Protein AF-A0AAW8TTA1-F1 (afdb_monomer_lite)

Secondary structure (DSSP, 8-state):
-EEEEETTEEEEEEE-SSEEEEEEEETTEEEEEEEEHHHIIIIIHHHHHHHSEE-S--S-----

Sequence (64 aa):
MKKYSNDSRTVNLTVYDKIAIVDFNERGVSGHIAFDKY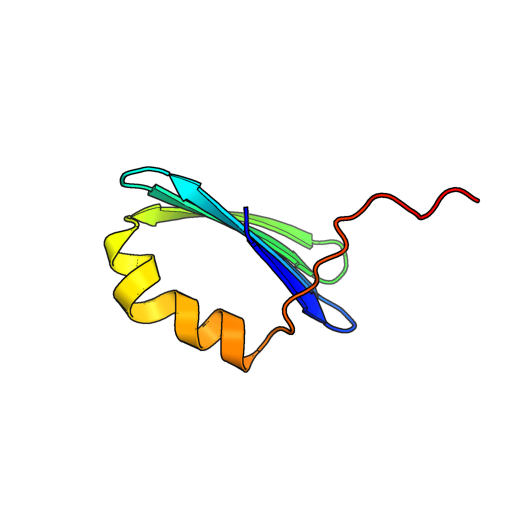LLDKYSEDYIKEHFEMSEKGWMDQED

pLDDT: mean 73.41, std 13.34, range [38.44, 87.81]

Foldseek 3Di:
DWWWDDPFKIWDWDDDPFKIKIWMDGPNDTDIDIDTVVCCVVPNVVVRVVPTDTDPDDPPDPDD

Organism: NCBI:txid44008

Structure (mmCIF, N/CA/C/O backbone):
data_AF-A0AAW8TTA1-F1
#
_entry.id   AF-A0AAW8TTA1-F1
#
loop_
_atom_site.group_PDB
_atom_site.id
_atom_site.type_symbol
_atom_site.label_atom_id
_atom_site.label_alt_id
_atom_site.label_comp_id
_atom_site.label_asym_id
_atom_site.label_entity_id
_atom_site.label_seq_id
_atom_site.pdbx_PDB_ins_code
_atom_site.Cartn_x
_atom_site.Cartn_y
_atom_site.Cartn_z
_atom_site.occupancy
_atom_site.B_iso_or_equiv
_atom_site.auth_seq_id
_atom_site.auth_comp_id
_atom_site.auth_asym_id
_atom_site.auth_atom_id
_atom_site.pdbx_PDB_model_num
ATOM 1 N N . MET A 1 1 ? -5.908 9.349 0.070 1.00 68.88 1 MET A N 1
ATOM 2 C CA . MET A 1 1 ? -5.091 8.335 -0.628 1.00 68.88 1 MET A CA 1
ATOM 3 C C . MET A 1 1 ? -3.636 8.690 -0.379 1.00 68.88 1 MET A C 1
ATOM 5 O O . MET A 1 1 ? -3.294 9.850 -0.576 1.00 68.88 1 MET A O 1
ATOM 9 N N . LYS A 1 2 ? -2.827 7.762 0.142 1.00 76.56 2 LYS A N 1
ATOM 10 C CA . LYS A 1 2 ? -1.376 7.948 0.313 1.00 76.56 2 LYS A CA 1
ATOM 11 C C . LYS A 1 2 ? -0.667 7.193 -0.810 1.00 76.56 2 LYS A C 1
ATOM 13 O O . LYS A 1 2 ? -1.075 6.077 -1.124 1.00 76.56 2 LYS A O 1
ATOM 18 N N . LYS A 1 3 ? 0.368 7.778 -1.404 1.00 75.50 3 LYS A N 1
ATOM 19 C CA . LYS A 1 3 ? 1.152 7.150 -2.470 1.00 75.50 3 LYS A CA 1
ATOM 20 C C . LYS A 1 3 ? 2.600 6.997 -2.024 1.00 75.50 3 LYS A C 1
ATOM 22 O O . LYS A 1 3 ? 3.181 7.911 -1.440 1.00 75.50 3 LYS A O 1
ATOM 27 N N . TYR A 1 4 ? 3.162 5.838 -2.323 1.00 76.94 4 TYR A N 1
ATOM 28 C CA . TYR A 1 4 ? 4.533 5.478 -2.021 1.00 76.94 4 TYR A CA 1
ATOM 29 C C . TYR A 1 4 ? 5.205 4.957 -3.290 1.00 76.94 4 TYR A C 1
ATOM 31 O O . TYR A 1 4 ? 4.583 4.249 -4.085 1.00 76.94 4 TYR A O 1
ATOM 39 N N . SER A 1 5 ? 6.462 5.312 -3.515 1.00 72.12 5 SER A N 1
ATOM 40 C CA . SER A 1 5 ? 7.207 4.850 -4.686 1.00 72.12 5 SER A CA 1
ATOM 41 C C . SER A 1 5 ? 8.693 4.728 -4.391 1.00 72.12 5 SER A C 1
ATOM 43 O O . SER A 1 5 ? 9.226 5.454 -3.560 1.00 72.12 5 SER A O 1
ATOM 45 N N . ASN A 1 6 ? 9.356 3.826 -5.101 1.00 74.44 6 ASN A N 1
ATOM 46 C CA . ASN A 1 6 ? 10.809 3.762 -5.226 1.00 74.44 6 ASN A CA 1
ATOM 47 C C . ASN A 1 6 ? 11.170 3.409 -6.683 1.00 74.44 6 ASN A C 1
ATOM 49 O O . ASN A 1 6 ? 10.271 3.222 -7.507 1.00 74.44 6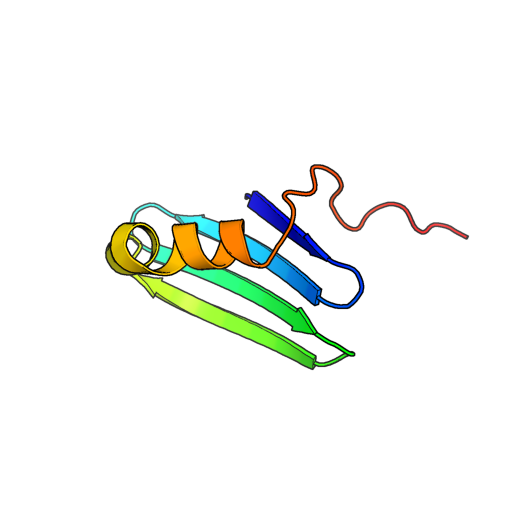 ASN A O 1
ATOM 53 N N . ASP A 1 7 ? 12.463 3.289 -6.993 1.00 70.38 7 ASP A N 1
ATOM 54 C CA . ASP A 1 7 ? 13.015 3.130 -8.352 1.00 70.38 7 ASP A CA 1
ATOM 55 C C . ASP A 1 7 ? 12.332 2.081 -9.252 1.00 70.38 7 ASP A C 1
ATOM 57 O O . ASP A 1 7 ? 12.434 2.160 -10.474 1.00 70.38 7 ASP A O 1
ATOM 61 N N . SER A 1 8 ? 11.650 1.077 -8.688 1.00 70.06 8 SER A N 1
ATOM 62 C CA . SER A 1 8 ? 11.026 0.001 -9.478 1.00 70.06 8 SER A CA 1
ATOM 63 C C . SER A 1 8 ? 9.617 -0.399 -9.044 1.00 70.06 8 SER A C 1
ATOM 65 O O . SER A 1 8 ? 9.033 -1.318 -9.633 1.00 70.06 8 SER A O 1
ATOM 67 N N . ARG A 1 9 ? 9.066 0.260 -8.018 1.00 76.88 9 ARG A N 1
ATOM 68 C CA . ARG A 1 9 ? 7.797 -0.126 -7.399 1.00 76.88 9 ARG A CA 1
ATOM 69 C C . ARG A 1 9 ? 6.979 1.097 -7.031 1.00 76.88 9 ARG A C 1
ATOM 71 O O . ARG A 1 9 ? 7.493 2.078 -6.502 1.00 76.88 9 ARG A O 1
ATOM 78 N N . THR A 1 10 ? 5.678 1.018 -7.264 1.00 75.75 10 THR A N 1
ATOM 79 C CA . THR A 1 10 ? 4.710 2.001 -6.77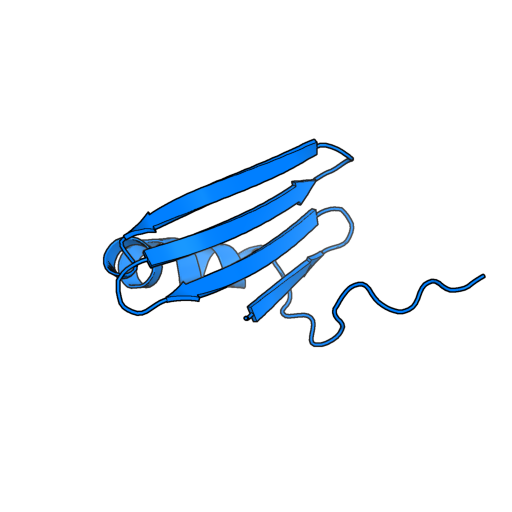2 1.00 75.75 10 THR A CA 1
ATOM 80 C C . THR A 1 10 ? 3.662 1.287 -5.938 1.00 75.75 10 THR A C 1
ATOM 82 O O . THR A 1 10 ? 3.194 0.218 -6.324 1.00 75.75 10 THR A O 1
ATOM 85 N N . VAL A 1 11 ? 3.279 1.899 -4.824 1.00 81.19 11 VAL A N 1
ATOM 86 C CA . VAL A 1 11 ? 2.209 1.448 -3.942 1.00 81.19 11 VAL A CA 1
ATOM 87 C C . VAL A 1 11 ? 1.243 2.605 -3.692 1.00 81.19 11 VAL A C 1
ATOM 89 O O . VAL A 1 11 ? 1.644 3.668 -3.223 1.00 81.19 11 VAL A O 1
ATOM 92 N N . ASN A 1 12 ? -0.042 2.406 -3.974 1.00 83.06 12 ASN A N 1
ATOM 93 C CA . ASN A 1 12 ? -1.108 3.323 -3.582 1.00 83.06 12 ASN A CA 1
ATOM 94 C C . ASN A 1 12 ? -1.886 2.709 -2.421 1.00 83.06 12 ASN A C 1
ATOM 96 O O . ASN A 1 12 ? -2.385 1.592 -2.515 1.00 83.06 12 ASN A O 1
ATOM 100 N N . LEU A 1 13 ? -2.008 3.457 -1.332 1.00 83.62 13 LEU A N 1
ATOM 101 C CA . LEU A 1 13 ? -2.770 3.075 -0.155 1.00 83.62 13 LEU A CA 1
ATOM 102 C C . LEU A 1 13 ? -4.042 3.926 -0.067 1.00 83.62 13 LEU A C 1
ATOM 104 O O . LEU A 1 13 ? -4.001 5.149 0.146 1.00 83.62 13 LEU A O 1
ATOM 108 N N . THR A 1 14 ? -5.186 3.263 -0.178 1.00 85.12 14 THR A N 1
ATOM 109 C CA . THR A 1 14 ? -6.510 3.866 -0.020 1.00 85.12 14 THR A CA 1
ATOM 110 C C . THR A 1 14 ? -7.177 3.297 1.221 1.00 85.12 14 THR A C 1
ATOM 112 O O . THR A 1 14 ? -7.405 2.098 1.314 1.00 85.12 14 THR A O 1
ATOM 115 N N . VAL A 1 15 ? -7.495 4.159 2.186 1.00 83.81 15 VAL A N 1
ATOM 116 C CA . VAL A 1 15 ? -8.115 3.752 3.451 1.00 83.81 15 VAL A CA 1
ATOM 117 C C . VAL A 1 15 ? -9.541 4.282 3.503 1.00 83.81 15 VAL A C 1
ATOM 119 O O . VAL A 1 15 ? -9.762 5.491 3.433 1.00 83.81 15 VAL A O 1
ATOM 122 N N . TYR A 1 16 ? -10.487 3.361 3.632 1.00 83.06 16 TYR A N 1
ATOM 123 C CA . TYR A 1 16 ? -11.893 3.587 3.946 1.00 83.06 16 TYR A CA 1
ATOM 124 C C . TYR A 1 16 ? -12.148 3.254 5.422 1.00 83.06 16 TYR A C 1
ATOM 126 O O . TYR A 1 16 ? -11.262 2.782 6.131 1.00 83.06 16 TYR A O 1
ATOM 134 N N . ASP A 1 17 ? -13.377 3.471 5.889 1.00 84.81 17 ASP A N 1
ATOM 135 C CA . ASP A 1 17 ? -13.728 3.428 7.314 1.00 84.81 17 ASP A CA 1
ATOM 136 C C . ASP A 1 17 ? -13.293 2.126 8.028 1.00 84.81 17 ASP A C 1
ATOM 138 O O . ASP A 1 17 ? -12.722 2.168 9.116 1.00 84.81 17 ASP A O 1
ATOM 142 N N . LYS A 1 18 ? -13.468 0.968 7.371 1.00 87.81 18 LYS A N 1
ATOM 143 C CA . LYS A 1 18 ? -13.066 -0.360 7.888 1.00 87.81 18 LYS A CA 1
ATOM 144 C C . LYS A 1 18 ? -12.148 -1.155 6.959 1.00 87.81 18 LYS A C 1
ATOM 146 O O . LYS A 1 18 ? -11.751 -2.263 7.295 1.00 87.81 18 LYS A O 1
ATOM 151 N N . ILE A 1 19 ? -11.834 -0.623 5.781 1.00 86.81 19 ILE A N 1
ATOM 152 C CA . ILE A 1 19 ? -11.137 -1.361 4.722 1.00 86.81 19 ILE A CA 1
ATOM 153 C C . ILE A 1 19 ? -9.938 -0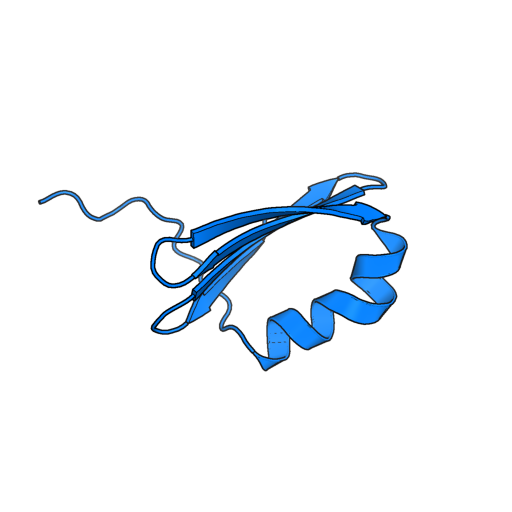.542 4.267 1.00 86.81 19 ILE A C 1
ATOM 155 O O . ILE A 1 19 ? -10.072 0.643 3.973 1.00 86.81 19 ILE A O 1
ATOM 159 N N . ALA A 1 20 ? -8.785 -1.184 4.166 1.00 86.81 20 ALA A N 1
ATOM 160 C CA . ALA A 1 20 ? -7.614 -0.666 3.488 1.00 86.81 20 ALA A CA 1
ATOM 161 C C . ALA A 1 20 ? -7.424 -1.407 2.163 1.00 86.81 20 ALA A C 1
ATOM 163 O O . ALA A 1 20 ? -7.585 -2.625 2.093 1.00 86.81 20 ALA A O 1
ATOM 164 N N . ILE A 1 21 ? -7.086 -0.663 1.118 1.00 85.81 21 ILE A N 1
ATOM 165 C CA . ILE A 1 21 ? -6.741 -1.191 -0.197 1.00 85.81 21 ILE A CA 1
ATOM 166 C C . ILE A 1 21 ? -5.323 -0.749 -0.515 1.00 85.81 21 ILE A C 1
ATOM 168 O O . ILE A 1 21 ? -5.002 0.439 -0.420 1.00 85.81 21 ILE A O 1
ATOM 172 N N . VAL A 1 22 ? -4.492 -1.715 -0.881 1.00 84.88 22 VAL A N 1
ATOM 173 C CA . VAL A 1 22 ? -3.125 -1.509 -1.343 1.00 84.88 22 VAL A CA 1
ATOM 174 C C . VAL A 1 22 ? -3.060 -1.948 -2.797 1.00 84.88 22 VAL A C 1
ATOM 176 O O . VAL A 1 22 ? -3.150 -3.140 -3.095 1.00 84.88 22 VAL A O 1
ATOM 179 N N . ASP A 1 23 ? -2.899 -0.980 -3.689 1.00 86.44 23 ASP A N 1
ATOM 180 C CA . ASP A 1 23 ? -2.607 -1.227 -5.096 1.00 86.44 23 ASP A CA 1
ATOM 181 C C . ASP A 1 23 ? -1.098 -1.164 -5.291 1.00 86.44 23 ASP A C 1
ATOM 183 O O . ASP A 1 23 ? -0.464 -0.194 -4.876 1.00 86.44 23 ASP A O 1
ATOM 187 N N . PHE A 1 24 ? -0.513 -2.167 -5.934 1.00 84.62 24 PHE A N 1
ATOM 188 C CA . PHE A 1 24 ? 0.915 -2.181 -6.233 1.00 84.62 24 PHE A CA 1
ATOM 189 C C . PHE A 1 24 ? 1.168 -2.385 -7.722 1.00 84.62 24 PHE A C 1
ATOM 191 O O . PHE A 1 24 ? 0.429 -3.084 -8.415 1.00 84.62 24 PHE A O 1
ATOM 198 N N . ASN A 1 25 ? 2.239 -1.763 -8.202 1.00 81.00 25 ASN A N 1
ATOM 199 C CA . ASN A 1 25 ? 2.809 -2.005 -9.517 1.00 81.00 25 ASN A CA 1
ATOM 200 C C . ASN A 1 25 ? 4.311 -2.231 -9.353 1.00 81.00 25 ASN A C 1
ATOM 202 O O . ASN A 1 25 ? 5.023 -1.353 -8.860 1.00 81.00 25 ASN A O 1
ATOM 206 N N . GLU A 1 26 ? 4.774 -3.407 -9.756 1.00 78.75 26 GLU A N 1
ATOM 207 C CA . GLU A 1 26 ? 6.182 -3.780 -9.761 1.00 78.75 26 GLU A CA 1
ATOM 208 C C . GLU A 1 26 ? 6.526 -4.414 -11.107 1.00 78.75 26 GLU A C 1
ATOM 210 O O . GLU A 1 26 ? 5.969 -5.444 -11.482 1.00 78.75 26 GLU A O 1
ATOM 215 N N . ARG A 1 27 ? 7.474 -3.808 -11.834 1.00 77.00 27 ARG A N 1
ATOM 216 C CA . ARG A 1 27 ? 8.038 -4.366 -13.080 1.00 77.00 27 ARG A CA 1
ATOM 217 C C . ARG A 1 27 ? 6.981 -4.810 -14.110 1.00 77.00 27 ARG A C 1
ATOM 219 O O . ARG A 1 27 ? 7.166 -5.811 -14.796 1.00 77.00 27 ARG A O 1
ATOM 226 N N . GLY A 1 28 ? 5.877 -4.068 -14.220 1.00 75.56 28 GLY A N 1
ATOM 227 C CA . GLY A 1 28 ? 4.789 -4.360 -15.162 1.00 75.56 28 GLY A CA 1
ATOM 228 C C . GLY A 1 28 ? 3.743 -5.355 -14.649 1.00 75.56 28 GLY A C 1
ATOM 229 O O . GLY A 1 28 ? 2.797 -5.658 -15.372 1.00 75.56 28 GLY A O 1
ATOM 230 N N . VAL A 1 29 ? 3.874 -5.839 -13.411 1.00 77.00 29 VAL A N 1
ATOM 231 C CA . VAL A 1 29 ? 2.844 -6.619 -12.719 1.00 77.00 29 VAL A CA 1
ATOM 232 C C . VAL A 1 29 ? 2.067 -5.687 -11.800 1.00 77.00 29 VAL A C 1
ATOM 234 O O . VAL A 1 29 ? 2.644 -5.069 -10.905 1.00 77.00 29 VAL A O 1
ATOM 237 N N . SER A 1 30 ? 0.754 -5.602 -12.010 1.00 83.56 30 SER A N 1
ATOM 238 C CA . SER A 1 30 ? -0.159 -4.881 -11.129 1.00 83.56 30 SER A CA 1
ATOM 239 C C . SER A 1 30 ? -1.022 -5.842 -10.315 1.00 83.56 30 SER A C 1
ATOM 241 O O . SER A 1 30 ? -1.402 -6.919 -10.777 1.00 83.56 30 SER A O 1
ATOM 243 N N . GLY A 1 31 ? -1.337 -5.445 -9.087 1.00 81.31 31 GLY A N 1
ATOM 244 C CA . GLY A 1 31 ? -2.217 -6.194 -8.200 1.00 81.31 31 GLY A CA 1
ATOM 245 C C . GLY A 1 31 ? -2.873 -5.285 -7.172 1.00 81.31 31 GLY A C 1
ATOM 246 O O . GLY A 1 31 ? -2.386 -4.190 -6.894 1.00 81.31 31 GLY A O 1
ATOM 247 N N . HIS A 1 32 ? -3.992 -5.747 -6.620 1.00 86.06 32 HIS A N 1
ATOM 248 C CA . HIS A 1 32 ? -4.713 -5.062 -5.555 1.00 86.06 32 HIS A CA 1
ATOM 249 C C . HIS A 1 32 ? -4.978 -6.041 -4.412 1.00 86.06 32 HIS A C 1
ATOM 251 O O . HIS A 1 32 ? -5.373 -7.187 -4.638 1.00 86.06 32 HIS A O 1
ATOM 257 N N . ILE A 1 33 ? -4.753 -5.596 -3.178 1.00 83.81 33 ILE A N 1
ATOM 258 C CA . ILE A 1 33 ? -5.062 -6.359 -1.967 1.00 83.81 33 ILE A CA 1
ATOM 259 C C . ILE A 1 33 ? -5.955 -5.488 -1.094 1.00 83.81 33 ILE A C 1
ATOM 261 O O . ILE A 1 33 ? -5.591 -4.364 -0.755 1.00 83.81 33 ILE A O 1
ATOM 265 N N . ALA A 1 34 ? -7.118 -6.016 -0.720 1.00 86.75 34 ALA A N 1
ATOM 266 C CA . ALA A 1 34 ? -8.029 -5.384 0.224 1.00 86.75 34 ALA A CA 1
ATOM 267 C C . ALA A 1 34 ? -8.033 -6.162 1.542 1.00 86.75 34 ALA A C 1
ATOM 269 O O . ALA A 1 34 ? -8.085 -7.393 1.545 1.00 86.75 34 ALA A O 1
A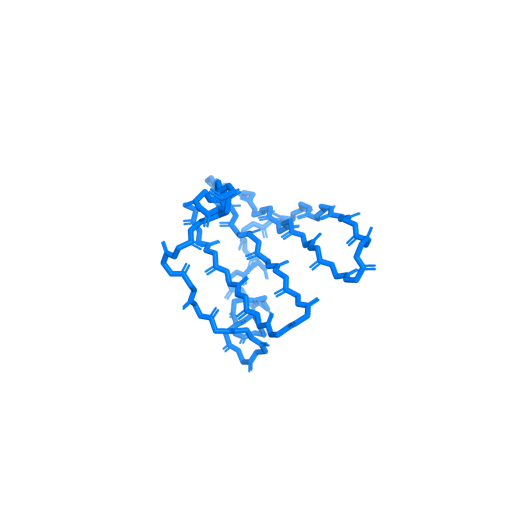TOM 270 N N . PHE A 1 35 ? -7.976 -5.449 2.659 1.00 83.25 35 PHE A N 1
ATOM 271 C CA . PHE A 1 35 ? -7.948 -6.041 3.993 1.00 83.25 35 PHE A CA 1
A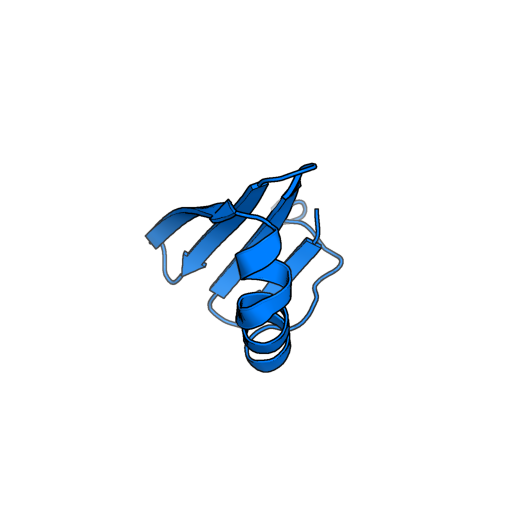TOM 272 C C . PHE A 1 35 ? -8.560 -5.101 5.030 1.00 83.25 35 PHE A C 1
ATOM 274 O O . PHE A 1 35 ? -8.829 -3.932 4.756 1.00 83.25 35 PHE A O 1
ATOM 281 N N . ASP A 1 36 ? -8.823 -5.627 6.225 1.00 87.19 36 ASP A N 1
ATOM 282 C CA . ASP A 1 36 ? -9.363 -4.837 7.329 1.00 87.19 36 ASP A CA 1
ATOM 283 C C . ASP A 1 36 ? -8.379 -3.723 7.724 1.00 87.19 36 ASP A C 1
ATOM 285 O O . ASP A 1 36 ? -7.177 -3.967 7.873 1.00 87.19 36 ASP A O 1
ATOM 289 N N . LYS A 1 37 ? -8.885 -2.502 7.919 1.00 83.38 37 LYS A N 1
ATOM 290 C CA . LYS A 1 37 ? -8.082 -1.345 8.342 1.00 83.38 37 LYS A CA 1
ATOM 291 C C . LYS A 1 37 ? -7.303 -1.627 9.633 1.00 83.38 37 LYS A C 1
ATOM 293 O O . LYS A 1 37 ? -6.159 -1.202 9.753 1.00 83.38 37 LYS A O 1
ATOM 298 N N . TYR A 1 38 ? -7.865 -2.401 10.559 1.00 83.94 38 TYR A N 1
ATOM 299 C CA . TYR A 1 38 ? -7.162 -2.812 11.774 1.00 83.94 38 TYR A CA 1
ATOM 300 C C . TYR A 1 38 ? -5.855 -3.564 11.470 1.00 83.94 38 TYR A C 1
ATOM 302 O O . TYR A 1 38 ? -4.865 -3.403 12.182 1.00 83.94 38 TYR A O 1
ATOM 310 N N . LEU A 1 39 ? -5.823 -4.370 10.403 1.00 79.12 39 LEU A N 1
ATOM 311 C CA . LEU A 1 39 ? -4.617 -5.091 9.984 1.00 79.12 39 LEU A CA 1
ATOM 312 C C . LEU A 1 39 ? -3.592 -4.164 9.310 1.00 79.12 39 LEU A C 1
ATOM 314 O O . LEU A 1 39 ? -2.388 -4.405 9.430 1.00 79.12 39 LEU A O 1
ATOM 318 N N . LEU A 1 40 ? -4.044 -3.086 8.657 1.00 81.56 40 LEU A N 1
ATOM 319 C CA . LEU A 1 40 ? -3.165 -2.034 8.135 1.00 81.56 40 LEU A CA 1
ATOM 320 C C . LEU A 1 40 ? -2.419 -1.339 9.262 1.00 81.56 40 LEU A C 1
ATOM 322 O O . LEU A 1 40 ? -1.186 -1.341 9.266 1.00 81.56 40 LEU A O 1
ATOM 326 N N . ASP A 1 41 ? -3.185 -0.807 10.212 1.00 76.88 41 ASP A N 1
ATOM 327 C CA . ASP A 1 41 ? -2.678 -0.018 11.332 1.00 76.88 41 ASP A CA 1
ATOM 328 C C . ASP A 1 41 ? -1.735 -0.853 12.216 1.00 76.88 41 ASP A C 1
ATOM 330 O O . ASP A 1 41 ? -0.824 -0.319 12.841 1.00 76.88 41 ASP A O 1
ATOM 334 N N . LYS A 1 42 ? -1.933 -2.178 12.258 1.00 77.25 42 LYS A N 1
ATOM 335 C CA . LYS A 1 42 ? -1.156 -3.084 13.108 1.00 77.25 42 LYS A CA 1
ATOM 336 C C . LYS A 1 42 ? 0.115 -3.647 12.467 1.00 77.25 42 LYS A C 1
ATOM 338 O O . LYS A 1 42 ? 1.051 -3.948 13.201 1.00 77.25 42 LYS A O 1
ATOM 343 N N . TYR A 1 43 ? 0.139 -3.862 11.150 1.00 72.00 43 TYR A N 1
ATOM 344 C CA . TYR A 1 43 ? 1.213 -4.645 10.513 1.00 72.00 43 TYR A CA 1
ATOM 345 C C . TYR A 1 43 ? 1.790 -4.044 9.234 1.00 72.00 43 TYR A C 1
ATOM 347 O O . TYR A 1 43 ? 2.891 -4.417 8.838 1.00 72.00 43 TYR A O 1
ATOM 355 N N . SER A 1 44 ? 1.054 -3.171 8.550 1.00 70.56 44 SER A N 1
ATOM 356 C CA . SER A 1 44 ? 1.362 -2.848 7.152 1.00 70.56 44 SER A CA 1
ATOM 357 C C . SER A 1 44 ? 1.920 -1.440 6.973 1.00 70.56 44 SER A C 1
ATOM 359 O O . SER A 1 44 ? 2.712 -1.218 6.061 1.00 70.56 44 SER A O 1
ATOM 361 N N . GLU A 1 45 ? 1.530 -0.480 7.818 1.00 69.88 45 GLU A N 1
ATOM 362 C CA . GLU A 1 45 ? 1.965 0.911 7.642 1.00 69.88 45 GLU A CA 1
ATOM 363 C C . GLU A 1 45 ? 3.476 1.085 7.870 1.00 69.88 45 GLU A C 1
ATOM 365 O O . GLU A 1 45 ? 4.125 1.792 7.098 1.00 69.88 45 GLU A O 1
ATOM 370 N N . ASP A 1 46 ? 4.048 0.401 8.863 1.00 74.88 46 ASP A N 1
ATOM 371 C CA . ASP A 1 46 ? 5.488 0.462 9.146 1.00 74.88 46 ASP A CA 1
ATOM 372 C C . ASP A 1 46 ? 6.314 -0.182 8.026 1.00 74.88 46 ASP A C 1
ATOM 374 O O . ASP A 1 46 ? 7.281 0.413 7.557 1.00 74.88 46 ASP A O 1
ATOM 378 N N . TYR A 1 47 ? 5.870 -1.332 7.506 1.00 72.25 47 TYR A N 1
ATOM 379 C CA . TYR A 1 47 ? 6.516 -2.006 6.375 1.00 72.25 47 TYR A CA 1
ATOM 380 C C . TYR A 1 47 ? 6.521 -1.133 5.111 1.00 72.25 47 TYR A C 1
ATOM 382 O O . TYR A 1 47 ? 7.536 -1.016 4.424 1.00 72.25 47 TYR A O 1
ATOM 390 N N . ILE A 1 48 ? 5.394 -0.482 4.801 1.00 73.12 48 ILE A N 1
ATOM 391 C CA . ILE A 1 48 ? 5.300 0.404 3.633 1.00 73.12 48 ILE A CA 1
ATOM 392 C C . ILE A 1 48 ? 6.233 1.613 3.801 1.00 73.12 48 ILE A C 1
ATOM 394 O O . ILE A 1 48 ? 6.892 2.001 2.841 1.00 73.12 48 ILE A O 1
ATOM 398 N N . LYS A 1 49 ? 6.334 2.184 5.007 1.00 70.50 49 LYS A N 1
ATOM 399 C CA . LYS A 1 49 ? 7.234 3.317 5.289 1.00 70.50 49 LYS A CA 1
ATOM 400 C C . LYS A 1 49 ? 8.718 2.937 5.259 1.00 70.50 49 LYS A C 1
ATOM 402 O O . LYS A 1 49 ? 9.528 3.767 4.869 1.00 70.50 49 LYS A O 1
ATOM 407 N N . GLU A 1 50 ? 9.077 1.722 5.675 1.00 76.12 50 GLU A N 1
ATOM 408 C CA . GLU A 1 50 ? 10.469 1.245 5.676 1.00 76.12 50 GLU A CA 1
ATOM 409 C C . GLU A 1 50 ? 10.987 0.953 4.259 1.00 76.12 50 GLU A C 1
ATOM 411 O O . GLU A 1 50 ? 12.159 1.176 3.962 1.00 76.12 50 GLU A O 1
ATOM 416 N N . HIS A 1 51 ? 10.114 0.477 3.366 1.00 69.00 51 HIS A N 1
ATOM 417 C CA . HIS A 1 51 ? 10.514 -0.001 2.038 1.00 69.00 51 HIS A CA 1
ATOM 418 C C . HIS A 1 51 ? 10.184 0.947 0.875 1.00 69.00 51 HIS A C 1
ATOM 420 O O . HIS A 1 51 ? 10.639 0.712 -0.252 1.00 69.00 51 HIS A O 1
ATOM 426 N N . PHE A 1 52 ? 9.400 2.000 1.115 1.00 66.81 52 PHE A N 1
ATOM 427 C CA . PHE A 1 52 ? 8.972 2.934 0.079 1.00 66.81 52 PHE A CA 1
ATOM 428 C C . PHE A 1 52 ? 9.019 4.382 0.567 1.00 66.81 52 PHE A C 1
ATOM 430 O O . PHE A 1 52 ? 8.581 4.702 1.671 1.00 66.81 52 PHE A O 1
ATOM 437 N N . GLU A 1 53 ? 9.479 5.286 -0.296 1.00 67.62 53 GLU A N 1
ATOM 438 C CA . GLU A 1 53 ? 9.449 6.718 -0.012 1.00 67.62 53 GLU A CA 1
ATOM 439 C C . GLU A 1 53 ? 8.042 7.268 -0.284 1.00 67.62 53 GLU A C 1
ATOM 441 O O . GLU A 1 53 ? 7.397 6.913 -1.278 1.00 67.62 53 GLU A O 1
ATOM 446 N N . MET A 1 54 ? 7.533 8.131 0.602 1.00 63.91 54 MET A N 1
ATOM 447 C CA . MET A 1 54 ? 6.286 8.850 0.327 1.00 63.91 54 MET A CA 1
ATOM 448 C C . MET A 1 54 ? 6.501 9.789 -0.855 1.00 63.91 54 MET A C 1
ATOM 450 O O . MET A 1 54 ? 7.388 10.638 -0.825 1.00 63.91 54 MET A O 1
ATOM 454 N N . SER A 1 55 ? 5.647 9.666 -1.867 1.00 62.25 55 SER A N 1
ATOM 455 C CA . SER A 1 55 ? 5.673 10.538 -3.035 1.00 62.25 55 SER A CA 1
ATOM 456 C C . SER A 1 55 ? 4.386 11.347 -3.092 1.00 62.25 55 SER A C 1
ATOM 458 O O . SER A 1 55 ? 3.292 10.792 -3.196 1.00 62.25 55 SER A O 1
ATOM 460 N N . GLU A 1 56 ? 4.517 12.673 -3.036 1.00 53.12 56 GLU A N 1
ATOM 461 C CA . GLU A 1 56 ? 3.391 13.600 -3.209 1.00 53.12 56 GLU A CA 1
ATOM 462 C C . GLU A 1 56 ? 2.917 13.680 -4.670 1.00 53.12 56 GLU A C 1
ATOM 464 O O . GLU A 1 56 ? 1.810 14.145 -4.938 1.00 53.12 56 GLU A O 1
ATOM 469 N N . LYS A 1 57 ? 3.715 13.190 -5.630 1.00 50.44 57 LYS A N 1
ATOM 470 C CA . LYS A 1 57 ? 3.369 13.219 -7.054 1.00 50.44 57 LYS A CA 1
ATOM 471 C C . LYS A 1 57 ? 2.726 11.903 -7.488 1.00 50.44 57 LYS A C 1
ATOM 473 O O . LYS A 1 57 ? 3.381 10.879 -7.700 1.00 50.44 57 LYS A O 1
ATOM 478 N N . GLY A 1 58 ? 1.400 11.937 -7.618 1.00 45.34 58 GLY A N 1
ATOM 479 C CA . GLY A 1 58 ? 0.596 10.964 -8.367 1.00 45.34 58 GLY A CA 1
ATOM 480 C C . GLY A 1 58 ? 1.073 10.819 -9.820 1.00 45.34 58 GLY A C 1
ATOM 481 O O . GLY A 1 58 ? 1.797 11.666 -10.320 1.00 45.34 58 GLY A O 1
ATOM 482 N N . TRP A 1 59 ? 0.727 9.712 -10.486 1.00 48.38 59 TRP A N 1
ATOM 483 C CA . TRP A 1 59 ? 1.074 9.469 -11.900 1.00 48.38 59 TRP A CA 1
ATOM 484 C C . TRP A 1 59 ? 0.188 10.309 -12.844 1.00 48.38 59 TRP A C 1
ATOM 486 O O . TRP A 1 59 ? -0.676 9.780 -13.533 1.00 48.38 59 TRP A O 1
ATOM 496 N N . MET A 1 60 ? 0.392 11.620 -12.824 1.00 43.06 60 MET A N 1
ATOM 497 C CA . MET A 1 60 ? 0.113 12.580 -13.898 1.00 43.06 60 MET A CA 1
ATOM 498 C C . MET A 1 60 ? 1.234 13.608 -13.715 1.00 43.06 60 MET A C 1
ATOM 500 O O . MET A 1 60 ? 1.235 14.309 -12.713 1.00 43.06 60 MET A O 1
ATOM 504 N N . ASP A 1 61 ? 2.409 13.399 -14.303 1.00 42.09 61 ASP A N 1
ATOM 505 C CA . ASP A 1 61 ? 2.810 14.107 -15.518 1.00 42.09 61 ASP A CA 1
ATOM 506 C C . ASP A 1 61 ? 3.981 13.348 -16.176 1.00 42.09 61 ASP A C 1
ATOM 508 O O . ASP A 1 61 ? 5.150 13.543 -15.845 1.00 42.09 61 ASP A O 1
ATOM 512 N N . GLN A 1 62 ? 3.661 12.438 -17.090 1.00 38.44 62 GLN A N 1
ATOM 513 C CA . GLN A 1 62 ? 4.506 12.146 -18.247 1.00 38.44 62 GLN A CA 1
ATOM 514 C C . GLN A 1 62 ? 3.602 12.385 -19.459 1.00 38.44 62 GLN A C 1
ATOM 516 O O . GLN A 1 62 ? 3.057 11.449 -20.034 1.00 38.44 62 GLN A O 1
ATOM 521 N N . GLU A 1 63 ? 3.331 13.660 -19.742 1.00 41.22 63 GLU A N 1
ATOM 522 C CA . GLU A 1 63 ? 3.027 14.074 -21.111 1.00 41.22 63 GLU A CA 1
ATOM 523 C C . GLU A 1 63 ? 4.370 14.282 -21.825 1.00 41.22 63 GLU A C 1
ATOM 525 O O . GLU A 1 63 ? 5.330 14.744 -21.202 1.00 41.22 63 GLU A O 1
ATOM 530 N N . ASP A 1 64 ? 4.417 13.832 -23.080 1.00 38.59 64 ASP A N 1
ATOM 531 C CA . ASP A 1 64 ? 5.568 13.800 -23.995 1.00 38.59 64 ASP A CA 1
ATOM 532 C C . ASP A 1 64 ? 6.385 15.105 -24.087 1.00 38.59 64 ASP A C 1
ATOM 534 O O . ASP A 1 64 ? 5.786 16.208 -24.096 1.00 38.59 64 ASP A O 1
#

Radius of gyration: 12.22 Å; chains: 1; bounding box: 27×21×37 Å